Protein AF-A0A9P4S8B6-F1 (afdb_monomer_lite)

Radius of gyration: 28.38 Å; chains: 1; bounding box: 61×49×81 Å

Foldseek 3Di:
DVVLQVVLCVVVVHDPPDDSVVSVVVVPDDPPVVVVLVVLLVVLVCLLQDDCPDPVLVVLLVQLQVQDPPVPPPPPCPVSLVSLCSLPDDPDPNNVSSNVCNVVVPDDPDPHDPDPDDPPVVPPPPDDDDDDPDDPVVVVVVVVVVVD

Structure (mmCIF, N/CA/C/O backbone):
data_AF-A0A9P4S8B6-F1
#
_entry.id   AF-A0A9P4S8B6-F1
#
loop_
_atom_site.group_PDB
_atom_site.id
_atom_site.type_symbol
_atom_site.label_atom_id
_atom_site.label_alt_id
_atom_site.label_comp_id
_atom_site.label_asym_id
_atom_site.label_entity_id
_atom_site.label_seq_id
_atom_site.pdbx_PDB_ins_code
_atom_site.Cartn_x
_atom_site.Cartn_y
_atom_site.Cartn_z
_atom_site.occupancy
_atom_site.B_iso_or_equiv
_atom_site.auth_seq_id
_atom_site.auth_comp_id
_atom_site.auth_asym_id
_atom_site.auth_atom_id
_atom_site.pdbx_PDB_model_num
ATOM 1 N N . GLN A 1 1 ? -1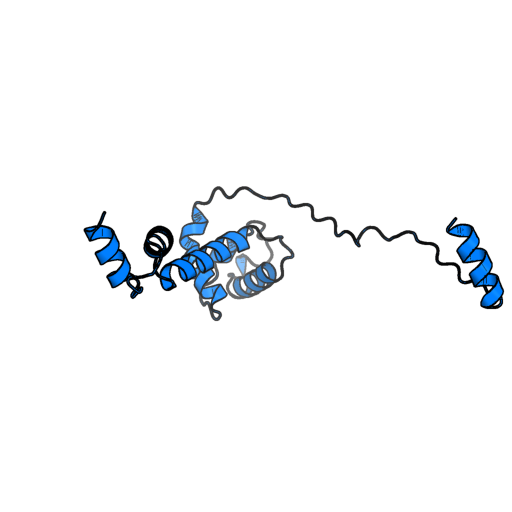5.851 -6.401 34.257 1.00 73.50 1 GLN A N 1
ATOM 2 C CA . GLN A 1 1 ? -16.349 -6.101 32.893 1.00 73.50 1 GLN A CA 1
ATOM 3 C C . GLN A 1 1 ? -17.149 -4.795 32.773 1.00 73.50 1 GLN A C 1
ATOM 5 O O . GLN A 1 1 ? -16.990 -4.119 31.767 1.00 73.50 1 GLN A O 1
ATOM 10 N N . GLN A 1 2 ? -17.961 -4.364 33.755 1.00 86.00 2 GLN A N 1
ATOM 11 C CA . GLN A 1 2 ? -18.768 -3.129 33.611 1.00 86.00 2 GLN A CA 1
ATOM 12 C C . GLN A 1 2 ? -17.947 -1.852 33.319 1.00 86.00 2 GLN A C 1
ATOM 14 O O . GLN A 1 2 ? -18.348 -1.051 32.476 1.00 86.00 2 GLN A O 1
ATOM 19 N N . LEU A 1 3 ? -16.785 -1.681 33.964 1.00 92.44 3 LEU A N 1
ATOM 20 C CA . LEU A 1 3 ? -15.895 -0.535 33.732 1.00 92.44 3 LEU A CA 1
ATOM 21 C C . LEU A 1 3 ? -15.341 -0.505 32.299 1.00 92.44 3 LEU A C 1
ATOM 23 O O . LEU A 1 3 ? -15.384 0.531 31.643 1.00 92.44 3 LEU A O 1
ATOM 27 N N . GLN A 1 4 ? -14.891 -1.655 31.795 1.00 90.69 4 GLN A N 1
ATOM 28 C CA . GLN A 1 4 ? -14.390 -1.815 30.428 1.00 90.69 4 GLN A CA 1
ATOM 29 C C . GLN A 1 4 ? -15.475 -1.500 29.390 1.00 90.69 4 GLN A C 1
ATOM 31 O O . GLN A 1 4 ? -15.221 -0.755 28.446 1.00 90.69 4 GLN A O 1
ATOM 36 N N . ASN A 1 5 ? -16.705 -1.978 29.600 1.00 89.88 5 ASN A N 1
ATOM 37 C CA . ASN A 1 5 ? -17.844 -1.681 28.723 1.00 89.88 5 ASN A CA 1
ATOM 38 C C . ASN A 1 5 ? -18.210 -0.189 28.725 1.00 89.88 5 ASN A C 1
ATOM 40 O O . ASN A 1 5 ? -18.670 0.347 27.720 1.00 89.88 5 ASN A O 1
ATOM 44 N N . LYS A 1 6 ? -18.018 0.500 29.856 1.00 92.19 6 LYS A N 1
ATOM 45 C CA . LYS A 1 6 ? -18.217 1.951 29.943 1.00 92.19 6 LYS A CA 1
ATOM 46 C C . LYS A 1 6 ? -17.100 2.708 29.219 1.00 92.19 6 LYS A C 1
ATOM 48 O O . LYS A 1 6 ? -17.395 3.638 28.477 1.00 92.19 6 LYS A O 1
ATOM 53 N N . ALA A 1 7 ? -15.849 2.290 29.399 1.00 92.88 7 ALA A N 1
ATOM 54 C CA . ALA A 1 7 ? -14.692 2.894 28.743 1.00 92.88 7 ALA A CA 1
ATOM 55 C C . ALA A 1 7 ? -14.747 2.739 27.215 1.00 92.88 7 ALA A C 1
ATOM 57 O O . ALA A 1 7 ? -14.640 3.729 26.502 1.00 92.88 7 ALA A O 1
ATOM 58 N N . THR A 1 8 ? -14.995 1.529 26.710 1.00 92.94 8 THR A N 1
ATOM 59 C CA . THR A 1 8 ? -15.100 1.250 25.263 1.00 92.94 8 THR A CA 1
ATOM 60 C C . THR A 1 8 ? -16.212 2.056 24.593 1.00 92.94 8 THR A C 1
ATOM 62 O O . THR A 1 8 ? -15.994 2.609 23.520 1.00 92.94 8 THR A O 1
ATOM 65 N N . ARG A 1 9 ? -17.370 2.221 25.248 1.00 92.38 9 ARG A N 1
ATOM 66 C CA . ARG A 1 9 ? -18.450 3.094 24.753 1.00 92.38 9 ARG A CA 1
ATOM 67 C C . ARG A 1 9 ? -18.042 4.553 24.643 1.00 92.38 9 ARG A C 1
ATOM 69 O O . ARG A 1 9 ? -18.385 5.188 23.655 1.00 92.38 9 ARG A O 1
ATOM 76 N N . LEU A 1 10 ? -17.330 5.077 25.641 1.00 92.88 10 LEU A N 1
ATOM 77 C CA . LEU A 1 10 ? -16.851 6.460 25.621 1.00 92.88 10 LEU A CA 1
ATOM 78 C C . LEU A 1 10 ? -15.790 6.671 24.539 1.00 92.88 10 LEU A C 1
ATOM 80 O O . LEU A 1 10 ? -15.859 7.657 23.816 1.00 92.88 10 LEU A O 1
ATOM 84 N N . ILE A 1 11 ? -14.853 5.729 24.402 1.00 90.88 11 ILE A N 1
ATOM 85 C CA . ILE A 1 11 ? -13.782 5.783 23.399 1.00 90.88 11 ILE A CA 1
ATOM 86 C C . ILE A 1 11 ? -14.356 5.741 21.978 1.00 90.88 11 ILE A C 1
ATOM 88 O O . ILE A 1 11 ? -13.937 6.520 21.128 1.00 90.88 11 ILE A O 1
ATOM 92 N N . LEU A 1 12 ? -15.315 4.848 21.722 1.00 90.69 12 LEU A N 1
ATOM 93 C CA . LEU A 1 12 ? -15.904 4.660 20.393 1.00 90.69 12 LEU A CA 1
ATOM 94 C C . LEU A 1 12 ? -17.102 5.575 20.105 1.00 90.69 12 LEU A C 1
ATOM 96 O O . LEU A 1 12 ? -17.596 5.581 18.982 1.00 90.69 12 LEU A O 1
ATOM 100 N N . GLY A 1 13 ? -17.612 6.303 21.102 1.00 92.25 13 GLY A N 1
ATOM 101 C CA . GLY A 1 13 ? -18.860 7.062 20.973 1.00 92.25 13 GLY A CA 1
ATOM 102 C C . GLY A 1 13 ? -20.088 6.177 20.706 1.00 92.25 13 GLY A C 1
ATOM 103 O O . GLY A 1 13 ? -21.004 6.587 19.999 1.00 92.25 13 GLY A O 1
ATOM 104 N N . ALA A 1 14 ? -20.106 4.948 21.232 1.00 91.50 14 ALA A N 1
ATOM 105 C CA . ALA A 1 14 ? -21.134 3.948 20.938 1.00 91.50 14 ALA A CA 1
ATOM 106 C C . ALA A 1 14 ? -22.305 3.965 21.943 1.00 91.50 14 ALA A C 1
ATOM 108 O O . ALA A 1 14 ? -22.130 4.189 23.145 1.00 91.50 14 ALA A O 1
ATOM 109 N N . PHE A 1 15 ? -23.518 3.663 21.462 1.00 91.06 15 PHE A N 1
ATOM 110 C CA . PHE A 1 15 ? -24.730 3.626 22.289 1.00 91.06 15 PHE A CA 1
ATOM 111 C C . PHE A 1 15 ? -24.722 2.494 23.330 1.00 91.06 15 PHE A C 1
ATOM 113 O O . PHE A 1 15 ? -24.098 1.444 23.164 1.00 91.06 15 PHE A O 1
ATOM 120 N N . LYS A 1 16 ? -25.508 2.664 24.404 1.00 87.50 16 LYS A N 1
ATOM 121 C CA . LYS A 1 16 ? -25.649 1.666 2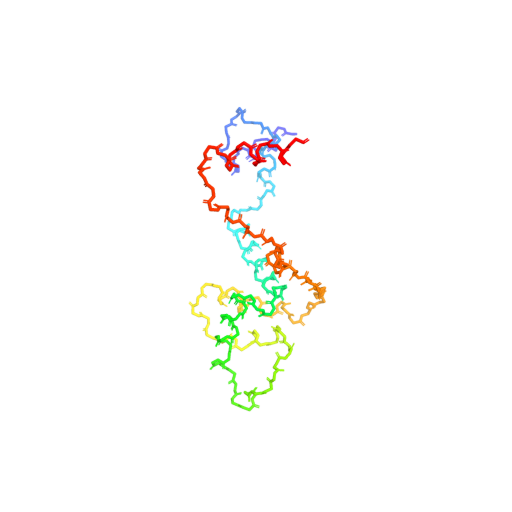5.484 1.00 87.50 16 LYS A CA 1
ATOM 122 C C . LYS A 1 16 ? -26.184 0.311 24.991 1.00 87.50 16 LYS A C 1
ATOM 124 O O . LYS A 1 16 ? -25.940 -0.705 25.635 1.00 87.50 16 LYS A O 1
ATOM 129 N N . THR A 1 17 ? -26.914 0.292 23.882 1.00 90.69 17 THR A N 1
ATOM 130 C CA . THR A 1 17 ? -27.501 -0.913 23.279 1.00 90.69 17 THR A CA 1
ATOM 131 C C . THR A 1 17 ? -26.532 -1.671 22.374 1.00 90.69 17 THR A C 1
ATOM 133 O O . THR A 1 17 ? -26.846 -2.782 21.958 1.00 90.69 17 THR A O 1
ATOM 136 N N . TYR A 1 18 ? -25.356 -1.108 22.078 1.00 89.62 18 TYR A N 1
ATOM 137 C CA . TYR A 1 18 ? -24.411 -1.732 21.160 1.00 89.62 18 TYR A CA 1
ATOM 138 C C . TYR A 1 18 ? -23.763 -2.989 21.779 1.00 89.62 18 TYR A C 1
ATOM 140 O O . TYR A 1 18 ? -23.427 -2.968 22.976 1.00 89.62 18 TYR A O 1
ATOM 148 N N . PRO A 1 19 ? -23.560 -4.071 20.998 1.00 92.88 19 PRO A N 1
ATOM 149 C CA . PRO A 1 19 ? -22.929 -5.298 21.483 1.00 92.88 19 PRO A CA 1
ATOM 150 C C . PRO A 1 19 ? -21.511 -5.057 22.022 1.00 92.88 19 PRO A C 1
ATOM 152 O O . PRO A 1 19 ? -20.681 -4.456 21.340 1.00 92.88 19 PRO A O 1
ATOM 155 N N . SER A 1 20 ? -21.212 -5.557 23.228 1.00 90.12 20 SER A N 1
ATOM 156 C CA . SER A 1 20 ? -19.900 -5.374 23.879 1.00 90.12 20 SER A CA 1
ATOM 157 C C . SER A 1 20 ? -18.754 -5.978 23.077 1.00 90.12 20 SER A C 1
ATOM 159 O O . SER A 1 20 ? -17.741 -5.317 22.887 1.00 90.12 20 SER A O 1
ATOM 161 N N . LEU A 1 21 ? -18.949 -7.180 22.527 1.00 91.69 21 LEU A N 1
ATOM 162 C CA . LEU A 1 21 ? -17.926 -7.870 21.741 1.00 91.69 21 LEU A CA 1
ATOM 163 C C . LEU A 1 21 ? -17.507 -7.068 20.498 1.00 91.69 21 LEU A C 1
ATOM 165 O O . LEU A 1 21 ? -16.321 -6.934 20.219 1.00 91.69 21 LEU A O 1
ATOM 169 N N . ALA A 1 22 ? -18.469 -6.491 19.772 1.00 92.12 22 ALA A N 1
ATOM 170 C CA . ALA A 1 22 ? -18.173 -5.683 18.590 1.00 92.12 22 ALA A CA 1
ATOM 171 C C . ALA A 1 22 ? -17.384 -4.412 18.951 1.00 92.12 22 ALA A C 1
ATOM 173 O O . ALA A 1 22 ? -16.451 -4.044 18.243 1.00 92.12 22 ALA A O 1
ATOM 174 N N . MET A 1 23 ? -17.723 -3.773 20.077 1.00 92.75 23 MET A N 1
ATOM 175 C CA . MET A 1 23 ? -16.986 -2.608 20.578 1.00 92.75 23 MET A CA 1
ATOM 176 C C . MET A 1 23 ? -15.568 -2.968 21.016 1.00 92.75 23 MET A C 1
ATOM 178 O O . MET A 1 23 ? -14.643 -2.210 20.762 1.00 92.75 23 MET A O 1
ATOM 182 N N . GLU A 1 24 ? -15.371 -4.110 21.667 1.00 92.62 24 GLU A N 1
ATOM 183 C CA . GLU A 1 24 ? -14.032 -4.554 22.063 1.00 92.62 24 GLU A CA 1
ATOM 184 C C . GLU A 1 24 ? -13.142 -4.806 20.845 1.00 92.62 24 GLU A C 1
ATOM 186 O O . GLU A 1 24 ? -11.991 -4.373 20.833 1.00 92.62 24 GLU A O 1
ATOM 191 N N . ILE A 1 25 ? -13.689 -5.434 19.800 1.00 92.88 25 ILE A N 1
ATOM 192 C CA . ILE A 1 25 ? -12.973 -5.667 18.542 1.00 92.88 25 ILE A CA 1
ATOM 193 C C . ILE A 1 25 ? -12.601 -4.339 17.878 1.00 92.88 25 ILE A C 1
ATOM 195 O O . ILE A 1 25 ? -11.450 -4.162 17.488 1.00 92.88 25 ILE A O 1
ATOM 199 N N . GLU A 1 26 ? -13.538 -3.393 17.777 1.00 91.12 26 GLU A N 1
ATOM 200 C CA . GLU A 1 26 ? -13.273 -2.101 17.134 1.00 91.12 26 GLU A CA 1
ATOM 201 C C . GLU A 1 26 ? -12.288 -1.250 17.947 1.00 91.12 26 GLU A C 1
ATOM 203 O O . GLU A 1 26 ? -11.368 -0.666 17.384 1.00 91.12 26 GLU A O 1
ATOM 208 N N . ALA A 1 27 ? -12.412 -1.230 19.278 1.00 91.69 27 ALA A N 1
ATOM 209 C CA . ALA A 1 27 ? -11.494 -0.506 20.159 1.00 91.69 27 ALA A CA 1
ATOM 210 C C . ALA A 1 27 ? -10.080 -1.111 20.180 1.00 91.69 27 ALA A C 1
ATOM 212 O O . ALA A 1 27 ? -9.119 -0.412 20.499 1.00 91.69 27 ALA A O 1
ATOM 213 N N . ALA A 1 28 ? -9.941 -2.396 19.844 1.00 92.31 28 ALA A N 1
ATOM 214 C CA . ALA A 1 28 ? -8.644 -3.043 19.674 1.00 92.31 28 ALA A CA 1
ATOM 215 C C . ALA A 1 28 ? -7.963 -2.668 18.346 1.00 92.31 28 ALA A C 1
ATOM 217 O O . ALA A 1 28 ? -6.757 -2.886 18.190 1.00 92.31 28 ALA A O 1
ATOM 218 N N . LEU A 1 29 ? -8.700 -2.107 17.379 1.00 91.56 29 LEU A N 1
ATOM 219 C CA . LEU A 1 29 ? -8.108 -1.620 16.141 1.00 91.56 29 LEU A CA 1
ATOM 220 C C . LEU A 1 29 ? -7.389 -0.289 16.389 1.00 91.56 29 LEU A C 1
ATOM 222 O O . LEU A 1 29 ? -7.910 0.600 17.062 1.00 91.56 29 LEU A O 1
ATOM 226 N N . PRO A 1 30 ? -6.195 -0.096 15.803 1.00 91.81 30 PRO A N 1
ATOM 227 C CA . PRO A 1 30 ? -5.539 1.193 15.880 1.00 91.81 30 PRO A CA 1
ATOM 228 C C . PRO A 1 30 ? -6.345 2.244 15.096 1.00 91.81 30 PRO A C 1
ATOM 230 O O . PRO A 1 30 ? -7.071 1.890 14.157 1.00 91.81 30 PRO A O 1
ATOM 233 N N . PRO A 1 31 ? -6.175 3.540 15.414 1.00 91.44 31 PRO A N 1
ATOM 234 C CA . PRO A 1 31 ? -6.836 4.630 14.710 1.00 91.44 31 PRO A CA 1
ATOM 235 C C . PRO A 1 31 ? -6.728 4.517 13.178 1.00 91.44 31 PRO A C 1
ATOM 237 O O . PRO A 1 31 ? -5.684 4.082 12.668 1.00 91.44 31 PRO A O 1
ATOM 240 N N . PRO A 1 32 ? -7.749 4.961 12.417 1.00 91.25 32 PRO A N 1
ATOM 241 C CA . PRO A 1 32 ? -7.772 4.843 10.957 1.00 91.25 32 PRO A CA 1
ATOM 242 C C . PRO A 1 32 ? -6.516 5.382 10.260 1.00 91.25 32 PRO A C 1
ATOM 244 O O . PRO A 1 32 ? -6.031 4.763 9.316 1.00 91.25 32 PRO A O 1
ATOM 247 N N . ALA A 1 33 ? -5.936 6.476 10.765 1.00 94.12 33 ALA A N 1
ATOM 248 C CA . ALA A 1 33 ? -4.697 7.048 10.237 1.00 94.12 33 ALA A CA 1
ATOM 249 C C . ALA A 1 33 ? -3.512 6.064 10.301 1.00 94.12 33 ALA A C 1
ATOM 251 O O . ALA A 1 33 ? -2.801 5.881 9.314 1.00 94.12 33 ALA A O 1
ATOM 252 N N . ILE A 1 34 ? -3.347 5.360 11.427 1.00 93.88 34 ILE A N 1
ATOM 253 C CA . ILE A 1 34 ? -2.277 4.369 11.619 1.00 93.88 34 ILE A CA 1
ATOM 254 C C . ILE A 1 34 ? -2.521 3.143 10.734 1.00 93.88 34 ILE A C 1
ATOM 256 O O . ILE A 1 34 ? -1.595 2.605 10.122 1.00 93.88 34 ILE A O 1
ATOM 260 N N . ARG A 1 35 ? -3.781 2.703 10.614 1.00 94.25 35 ARG A N 1
ATOM 261 C CA . ARG A 1 35 ? -4.156 1.597 9.718 1.00 94.25 35 ARG A CA 1
ATOM 262 C C . ARG A 1 35 ? -3.832 1.929 8.266 1.00 94.25 35 ARG A C 1
ATOM 264 O O . ARG A 1 35 ? -3.245 1.103 7.569 1.00 94.25 35 ARG A O 1
ATOM 271 N N . PHE A 1 36 ? -4.187 3.131 7.826 1.00 93.94 36 PHE A N 1
ATOM 272 C CA . PHE A 1 36 ? -3.902 3.610 6.480 1.00 93.94 36 PHE A CA 1
ATOM 273 C C . PHE A 1 36 ? -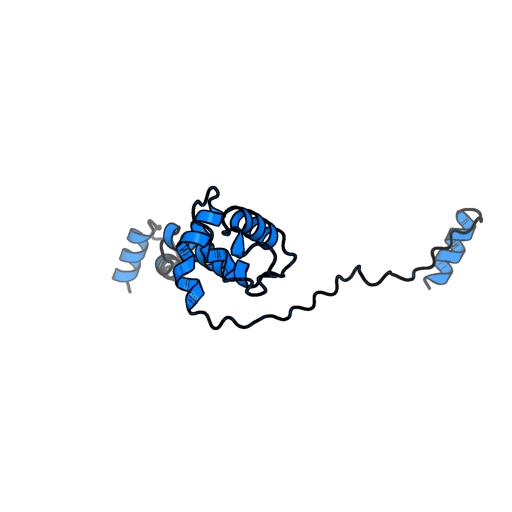2.396 3.693 6.216 1.00 93.94 36 PHE A C 1
ATOM 275 O O . PHE A 1 36 ? -1.923 3.231 5.177 1.00 93.94 36 PHE A O 1
ATOM 282 N N . GLU A 1 37 ? -1.622 4.194 7.177 1.00 92.38 37 GLU A N 1
ATOM 283 C CA . GLU A 1 37 ? -0.167 4.233 7.067 1.00 92.38 37 GLU A CA 1
ATOM 284 C C . GLU A 1 37 ? 0.442 2.827 6.961 1.00 92.38 37 GLU A C 1
ATOM 286 O O . GLU A 1 37 ? 1.286 2.579 6.094 1.00 92.38 37 GLU A O 1
ATOM 291 N N . LYS A 1 38 ? -0.028 1.877 7.779 1.00 91.81 38 LYS A N 1
ATOM 292 C CA . LYS A 1 38 ? 0.385 0.470 7.697 1.00 91.81 38 LYS A CA 1
ATOM 293 C C . LYS A 1 38 ? 0.091 -0.117 6.317 1.00 91.81 38 LYS A C 1
ATOM 295 O O . LYS A 1 38 ? 0.946 -0.812 5.766 1.00 91.81 38 LYS A O 1
ATOM 300 N N . LEU A 1 39 ? -1.082 0.163 5.745 1.00 92.44 39 LEU A N 1
ATOM 301 C CA . LEU A 1 39 ? -1.445 -0.274 4.393 1.00 92.44 39 LEU A CA 1
ATOM 302 C C . LEU A 1 39 ? -0.525 0.340 3.332 1.00 92.44 39 LEU A C 1
ATOM 304 O O . LEU A 1 39 ? -0.004 -0.395 2.494 1.00 92.44 39 LEU A O 1
ATOM 308 N N . CYS A 1 40 ? -0.262 1.646 3.406 1.00 91.44 40 CYS A N 1
ATOM 309 C CA . CYS A 1 40 ? 0.657 2.338 2.502 1.00 91.44 40 CYS A CA 1
ATOM 310 C C . CYS A 1 40 ? 2.064 1.730 2.548 1.00 91.44 40 CYS A C 1
ATOM 312 O O . CYS A 1 40 ? 2.634 1.403 1.507 1.00 91.44 40 CYS A O 1
ATOM 314 N N . ASN A 1 41 ? 2.607 1.517 3.748 1.00 87.62 41 ASN A N 1
ATOM 315 C CA . ASN A 1 41 ? 3.923 0.904 3.915 1.00 87.62 41 ASN A CA 1
ATOM 316 C C . ASN A 1 41 ? 3.927 -0.531 3.380 1.00 87.62 41 ASN A C 1
ATOM 318 O O . ASN A 1 41 ? 4.790 -0.866 2.574 1.00 87.62 41 ASN A O 1
ATOM 322 N N . SER A 1 42 ? 2.921 -1.344 3.726 1.00 87.75 42 SER A N 1
ATOM 323 C CA . SER A 1 42 ? 2.762 -2.721 3.224 1.00 87.75 42 SER A CA 1
ATOM 324 C C . SER A 1 42 ? 2.698 -2.783 1.697 1.00 87.75 42 SER A C 1
ATOM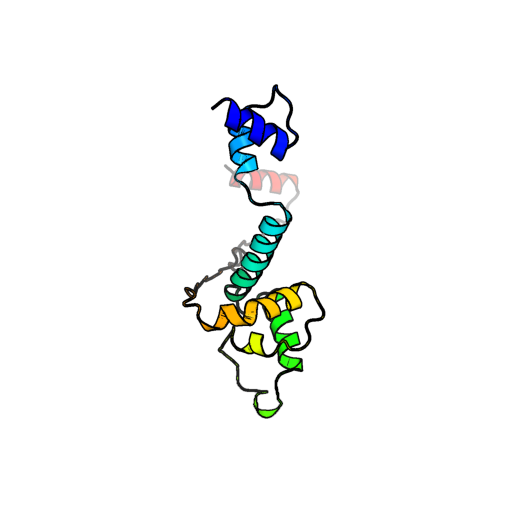 326 O O . SER A 1 42 ? 3.240 -3.704 1.086 1.00 87.75 42 SER A O 1
ATOM 328 N N . TYR A 1 43 ? 2.052 -1.804 1.064 1.00 89.25 43 TYR A N 1
ATOM 329 C CA . TYR A 1 43 ? 2.006 -1.701 -0.388 1.00 89.25 43 TYR A CA 1
ATOM 330 C C . TYR A 1 43 ? 3.394 -1.423 -0.977 1.00 89.25 43 TYR A C 1
ATOM 332 O O . TYR A 1 43 ? 3.796 -2.104 -1.916 1.00 89.25 43 TYR A O 1
ATOM 340 N N . VAL A 1 44 ? 4.173 -0.514 -0.382 1.00 86.88 44 VAL A N 1
ATOM 341 C CA . VAL A 1 44 ? 5.564 -0.253 -0.794 1.00 86.88 44 VAL A CA 1
ATOM 342 C C . VAL A 1 44 ? 6.435 -1.506 -0.680 1.00 86.88 44 VAL A C 1
ATOM 344 O O . VAL A 1 44 ? 7.161 -1.828 -1.618 1.00 86.88 44 VAL A O 1
ATOM 347 N N . ILE A 1 45 ? 6.315 -2.263 0.418 1.00 82.12 45 ILE A N 1
ATOM 348 C CA . ILE A 1 45 ? 6.987 -3.567 0.595 1.00 82.12 45 ILE A CA 1
ATOM 349 C C . ILE A 1 45 ? 6.645 -4.494 -0.581 1.00 82.12 45 ILE A C 1
ATOM 351 O O . ILE A 1 45 ? 7.515 -5.153 -1.153 1.00 82.12 45 ILE A O 1
ATOM 355 N N . ARG A 1 46 ? 5.361 -4.548 -0.952 1.00 83.81 46 ARG A N 1
ATOM 356 C CA . ARG A 1 46 ? 4.850 -5.429 -2.005 1.00 83.81 46 ARG A CA 1
ATOM 357 C C . ARG A 1 46 ? 5.385 -5.062 -3.386 1.00 83.81 46 ARG A C 1
ATOM 359 O O . ARG A 1 46 ? 5.631 -5.970 -4.174 1.00 83.81 46 ARG A O 1
ATOM 366 N N . ILE A 1 47 ? 5.626 -3.779 -3.660 1.00 83.94 47 ILE A N 1
ATOM 367 C CA . ILE A 1 47 ? 6.210 -3.332 -4.933 1.00 83.94 47 ILE A CA 1
ATOM 368 C C . ILE A 1 47 ? 7.548 -4.020 -5.198 1.00 83.94 47 ILE A C 1
ATOM 370 O O . ILE A 1 47 ? 7.803 -4.403 -6.335 1.00 83.94 47 ILE A O 1
ATOM 374 N N . LEU A 1 48 ? 8.366 -4.264 -4.169 1.00 76.88 48 LEU A N 1
ATOM 375 C CA . LEU A 1 48 ? 9.641 -4.979 -4.318 1.00 76.88 48 LEU A CA 1
ATOM 376 C C . LEU A 1 48 ? 9.452 -6.393 -4.888 1.00 76.88 48 LEU A C 1
ATOM 378 O O . LEU A 1 48 ? 10.304 -6.884 -5.626 1.00 76.88 48 LEU A O 1
ATOM 382 N N . LYS A 1 49 ? 8.310 -7.024 -4.593 1.00 77.88 49 LYS A N 1
ATOM 383 C CA . LYS A 1 49 ? 7.944 -8.370 -5.054 1.00 77.88 49 LYS A CA 1
ATOM 384 C C . LYS A 1 49 ? 7.248 -8.396 -6.418 1.00 77.88 49 LYS A C 1
ATOM 386 O O . LYS A 1 49 ? 6.950 -9.477 -6.915 1.00 77.88 49 LYS A O 1
ATOM 391 N N . PHE A 1 50 ? 6.955 -7.249 -7.033 1.00 79.56 50 PHE A N 1
ATOM 392 C CA . PHE A 1 50 ? 6.328 -7.234 -8.357 1.00 79.56 50 PHE A CA 1
ATOM 393 C C . PHE A 1 5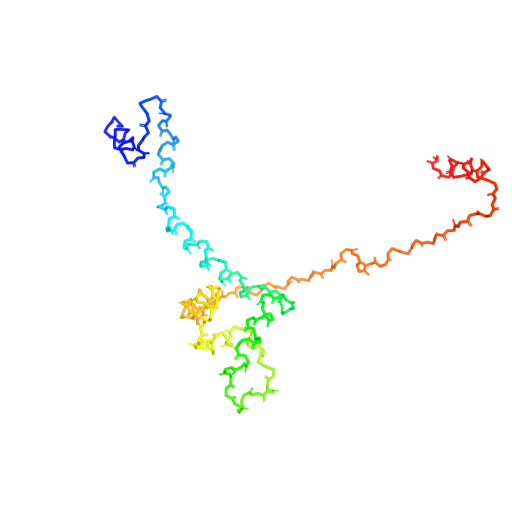0 ? 7.246 -7.821 -9.433 1.00 79.56 50 PHE A C 1
ATOM 395 O O . PHE A 1 50 ? 8.466 -7.813 -9.307 1.00 79.56 50 PHE A O 1
ATOM 402 N N . GLN A 1 51 ? 6.669 -8.309 -10.527 1.00 78.38 51 GLN A N 1
ATOM 403 C CA . GLN A 1 51 ? 7.450 -8.783 -11.671 1.00 78.38 51 GLN A CA 1
ATOM 404 C C . GLN A 1 51 ? 8.249 -7.636 -12.307 1.00 78.38 51 GLN A C 1
ATOM 406 O O . GLN A 1 51 ? 7.786 -6.494 -12.314 1.00 78.38 51 GLN A O 1
ATOM 411 N N . LYS A 1 52 ? 9.408 -7.940 -12.912 1.00 76.12 52 LYS A N 1
ATOM 412 C CA . LYS A 1 52 ? 10.249 -6.962 -13.638 1.00 76.12 52 LYS A CA 1
ATOM 413 C C . LYS A 1 52 ? 9.442 -6.089 -14.611 1.00 76.12 52 LYS A C 1
ATOM 415 O O . LYS A 1 52 ? 9.642 -4.881 -14.676 1.00 76.12 52 LYS A O 1
ATOM 420 N N . ASN A 1 53 ? 8.480 -6.696 -15.309 1.00 79.12 53 ASN A N 1
ATOM 421 C CA . ASN A 1 53 ? 7.653 -6.029 -16.315 1.00 79.12 53 ASN A CA 1
ATOM 422 C C . ASN A 1 53 ? 6.429 -5.281 -15.764 1.00 79.12 53 ASN A C 1
ATOM 424 O O . ASN A 1 53 ? 5.667 -4.716 -16.550 1.00 79.12 53 ASN A O 1
ATOM 428 N N . HIS A 1 54 ? 6.231 -5.241 -14.446 1.00 83.69 54 HIS A N 1
ATOM 429 C CA . HIS A 1 54 ? 5.093 -4.562 -13.840 1.00 83.69 54 HIS A CA 1
ATOM 430 C C . HIS A 1 54 ? 5.160 -3.043 -14.064 1.00 83.69 54 HIS A C 1
ATOM 432 O O . HIS A 1 54 ? 6.196 -2.421 -13.826 1.00 83.69 54 HIS A O 1
ATOM 438 N N . LEU A 1 55 ? 4.040 -2.423 -14.455 1.00 85.81 55 LEU A N 1
ATOM 439 C CA . LEU A 1 55 ? 3.974 -0.997 -14.816 1.00 85.81 55 LEU A CA 1
ATOM 440 C C . LEU A 1 55 ? 4.493 -0.076 -13.707 1.00 85.81 55 LEU A C 1
ATOM 442 O O . LEU A 1 55 ? 5.292 0.818 -13.965 1.00 85.81 55 LEU A O 1
ATOM 446 N N . VAL A 1 56 ? 4.109 -0.345 -12.456 1.00 86.31 56 VAL A N 1
ATOM 447 C CA . VAL A 1 56 ? 4.595 0.422 -11.296 1.00 86.31 56 VAL A CA 1
ATOM 448 C C . VAL A 1 56 ? 6.117 0.308 -11.139 1.00 86.31 56 VAL A C 1
ATOM 450 O O . VAL A 1 56 ? 6.770 1.317 -10.897 1.00 86.31 56 VAL A O 1
ATOM 453 N N . LYS A 1 57 ? 6.709 -0.882 -11.340 1.00 82.75 57 LYS A N 1
ATOM 454 C CA . LYS A 1 57 ? 8.172 -1.055 -11.290 1.00 82.75 57 LYS A CA 1
ATOM 455 C C . LYS A 1 57 ? 8.859 -0.318 -12.442 1.00 82.75 57 LYS A C 1
ATOM 457 O O . LYS A 1 57 ? 9.884 0.315 -12.212 1.00 82.75 57 LYS A O 1
ATOM 462 N N . LYS A 1 58 ? 8.287 -0.354 -13.652 1.00 83.19 58 LYS A N 1
ATOM 463 C CA . LYS A 1 58 ? 8.804 0.390 -14.813 1.00 83.19 58 LYS A CA 1
ATOM 464 C C . LYS A 1 58 ? 8.800 1.898 -14.570 1.00 83.19 58 LYS A C 1
ATOM 466 O O . LYS A 1 58 ? 9.818 2.535 -14.802 1.00 83.19 58 LYS A O 1
ATOM 471 N N . MET A 1 59 ? 7.700 2.446 -14.051 1.00 84.19 59 MET A N 1
ATOM 472 C CA . MET A 1 59 ? 7.600 3.869 -13.707 1.00 84.19 59 MET A CA 1
ATOM 473 C C . MET A 1 59 ? 8.651 4.268 -12.664 1.00 84.19 59 MET A C 1
ATOM 475 O O . MET A 1 59 ? 9.349 5.260 -12.843 1.00 84.19 59 MET A O 1
ATOM 479 N N . ILE A 1 60 ? 8.793 3.487 -11.588 1.00 82.81 60 ILE A N 1
ATOM 480 C CA . ILE A 1 60 ? 9.791 3.763 -10.544 1.00 82.81 60 ILE A CA 1
ATOM 481 C C . ILE A 1 60 ? 11.200 3.733 -11.134 1.00 82.81 60 ILE A C 1
ATOM 483 O O . ILE A 1 60 ? 11.983 4.635 -10.864 1.00 82.81 60 ILE A O 1
ATOM 487 N N . ARG A 1 61 ? 11.508 2.729 -11.965 1.00 80.31 61 ARG A N 1
ATOM 488 C CA . ARG A 1 61 ? 12.804 2.613 -12.640 1.00 80.31 61 ARG A CA 1
ATOM 489 C C . ARG A 1 61 ? 13.090 3.833 -13.515 1.00 80.31 61 ARG A C 1
ATOM 491 O O . ARG A 1 61 ? 14.132 4.436 -13.336 1.00 80.31 61 ARG A O 1
ATOM 498 N N . GLN A 1 62 ? 12.144 4.254 -14.353 1.00 80.50 62 GLN A N 1
ATOM 499 C CA . GLN A 1 62 ? 12.296 5.449 -15.193 1.00 80.50 62 GLN A CA 1
ATOM 500 C C . GLN A 1 62 ? 12.595 6.716 -14.381 1.00 80.50 62 GLN A C 1
ATOM 502 O O . GLN A 1 62 ? 13.413 7.536 -14.789 1.00 80.50 62 GLN A O 1
ATOM 507 N N . GLU A 1 63 ? 11.942 6.892 -13.232 1.00 79.25 63 GLU A N 1
ATOM 508 C CA . GLU A 1 63 ? 12.217 8.032 -12.352 1.00 79.25 63 GLU A CA 1
ATOM 509 C C . GLU A 1 63 ? 13.567 7.910 -11.632 1.00 79.25 63 GLU A C 1
ATOM 511 O O . GLU A 1 63 ? 14.236 8.920 -11.413 1.00 79.25 63 GLU A O 1
ATOM 516 N N . CYS A 1 64 ? 13.992 6.696 -11.275 1.00 78.25 64 CYS A N 1
ATOM 517 C CA . CYS A 1 64 ? 15.329 6.466 -10.741 1.00 78.25 64 CYS A CA 1
ATOM 518 C C . CYS A 1 64 ? 16.402 6.752 -11.795 1.00 78.25 64 CYS A C 1
ATOM 520 O O . CYS A 1 64 ? 17.343 7.467 -11.479 1.00 78.25 64 CYS A O 1
ATOM 522 N N . ASP A 1 65 ? 16.238 6.254 -13.024 1.00 74.81 65 ASP A N 1
ATOM 523 C CA . ASP A 1 65 ? 17.216 6.349 -14.115 1.00 74.81 65 ASP A CA 1
ATOM 524 C C . ASP A 1 65 ? 17.592 7.804 -14.431 1.00 74.81 65 ASP A C 1
ATOM 526 O O . ASP A 1 65 ? 18.753 8.095 -14.699 1.00 74.81 65 ASP A O 1
ATOM 530 N N . ARG A 1 66 ? 16.648 8.747 -14.295 1.00 72.62 66 ARG A N 1
ATOM 531 C CA . ARG A 1 66 ? 16.908 10.195 -14.433 1.00 72.62 66 ARG A CA 1
ATOM 532 C C . ARG A 1 66 ? 17.891 10.760 -13.404 1.00 72.62 66 ARG A C 1
ATOM 534 O O . ARG A 1 66 ? 18.459 11.819 -13.636 1.00 72.62 66 ARG A O 1
ATOM 541 N N . ASN A 1 67 ? 18.028 10.104 -12.256 1.00 71.75 67 ASN A N 1
ATOM 542 C CA . ASN A 1 67 ? 18.844 10.546 -11.124 1.00 71.75 67 ASN A CA 1
ATOM 543 C C . ASN A 1 67 ? 20.097 9.671 -10.931 1.00 71.75 67 ASN A C 1
ATOM 545 O O . ASN A 1 67 ? 20.837 9.874 -9.966 1.00 71.75 67 ASN A O 1
ATOM 549 N N . ILE A 1 68 ? 20.327 8.682 -11.803 1.00 71.06 68 ILE A N 1
ATOM 550 C CA . ILE A 1 68 ? 21.521 7.835 -11.762 1.00 71.06 68 ILE A CA 1
ATOM 551 C C . ILE A 1 68 ? 22.705 8.625 -12.349 1.00 71.06 68 ILE A C 1
ATOM 553 O O . ILE A 1 68 ? 22.583 9.157 -13.452 1.00 71.06 68 ILE A O 1
ATOM 557 N N . PRO A 1 69 ? 23.858 8.700 -11.657 1.00 68.12 69 PRO A N 1
ATOM 558 C CA . PRO A 1 69 ? 25.068 9.295 -12.218 1.00 68.12 69 PRO A CA 1
ATOM 559 C C . PRO A 1 69 ? 25.500 8.588 -13.514 1.00 68.12 69 PRO A C 1
ATOM 561 O O . PRO A 1 69 ? 25.519 7.357 -13.567 1.00 68.12 69 PRO A O 1
ATOM 564 N N . GLU A 1 70 ? 25.914 9.355 -14.527 1.00 62.91 70 GLU A N 1
ATOM 565 C CA . GLU A 1 70 ? 26.350 8.864 -15.852 1.00 62.91 70 GLU A CA 1
ATOM 566 C C . GLU A 1 70 ? 27.325 7.664 -15.849 1.00 62.91 70 GLU A C 1
ATOM 568 O O . GLU A 1 70 ? 27.157 6.793 -16.701 1.00 62.91 70 GLU A O 1
ATOM 573 N N . PRO A 1 71 ? 28.274 7.504 -14.896 1.00 59.44 71 PRO A N 1
ATOM 574 C CA . PRO A 1 71 ? 29.163 6.335 -14.860 1.00 59.44 71 PRO A CA 1
ATOM 575 C C . PRO A 1 71 ? 28.447 4.993 -14.640 1.00 59.44 71 PRO A C 1
ATOM 577 O O . PRO A 1 71 ? 29.050 3.934 -14.796 1.00 59.44 71 PRO A O 1
ATOM 580 N N . CYS A 1 72 ? 27.183 5.022 -14.214 1.00 58.16 72 CYS A N 1
ATOM 581 C CA . CYS A 1 72 ? 26.376 3.844 -13.913 1.00 58.16 72 CYS A CA 1
ATOM 582 C C . CYS A 1 72 ? 25.318 3.560 -14.996 1.00 58.16 72 CYS A C 1
ATOM 584 O O . CYS A 1 72 ? 24.642 2.531 -14.922 1.00 58.16 72 CYS A O 1
ATOM 586 N N . LEU A 1 73 ? 25.154 4.451 -15.983 1.00 55.22 73 LEU A N 1
ATOM 587 C CA . LEU A 1 73 ? 24.249 4.251 -17.113 1.00 55.22 73 LEU A CA 1
ATOM 588 C C . LEU A 1 73 ? 24.807 3.143 -18.019 1.00 55.22 73 LEU A C 1
ATOM 590 O O . LEU A 1 73 ? 25.881 3.284 -18.593 1.00 55.22 73 LEU A O 1
ATOM 594 N N . GLY A 1 74 ? 24.072 2.041 -18.169 1.00 52.69 74 GLY A N 1
ATOM 595 C CA . GLY A 1 74 ? 24.405 0.977 -19.128 1.00 52.69 74 GLY A CA 1
ATOM 596 C C . GLY A 1 74 ? 24.848 -0.349 -18.513 1.00 52.69 74 GLY A C 1
ATOM 597 O O . GLY A 1 74 ? 24.803 -1.365 -19.201 1.00 52.69 74 GLY A O 1
ATOM 598 N N . TYR A 1 75 ? 25.163 -0.393 -17.216 1.00 52.56 75 TYR A N 1
ATOM 599 C CA . TYR A 1 75 ? 25.135 -1.667 -16.501 1.00 52.56 75 TYR A CA 1
ATOM 600 C C . TYR A 1 75 ? 23.673 -2.029 -16.256 1.00 52.56 75 TYR A C 1
ATOM 602 O O . TYR A 1 75 ? 22.934 -1.245 -15.653 1.00 52.56 75 TYR A O 1
ATOM 610 N N . GLU A 1 76 ? 23.235 -3.205 -16.716 1.00 50.66 76 GLU A N 1
ATOM 611 C CA . GLU A 1 76 ? 21.977 -3.787 -16.257 1.00 50.66 76 GLU A CA 1
ATOM 612 C C . GLU A 1 76 ? 22.078 -3.913 -14.736 1.00 50.66 76 GLU A C 1
ATOM 614 O O . GLU A 1 76 ? 22.662 -4.855 -14.207 1.00 50.66 76 GLU A O 1
ATOM 619 N N . LEU A 1 77 ? 21.561 -2.922 -14.001 1.00 53.22 77 LEU A N 1
ATOM 620 C CA . LEU A 1 77 ? 21.385 -3.025 -12.561 1.00 53.22 77 LEU A CA 1
ATOM 621 C C . LEU A 1 77 ? 20.339 -4.125 -12.326 1.00 53.22 77 LEU A C 1
ATOM 623 O O . LEU A 1 77 ? 19.138 -3.875 -12.170 1.00 53.22 77 LEU A O 1
ATOM 627 N N . GLU A 1 78 ? 20.819 -5.367 -12.315 1.00 50.59 78 GLU A N 1
ATOM 628 C CA . GLU A 1 78 ? 20.104 -6.579 -11.925 1.00 50.59 78 GLU A CA 1
ATOM 629 C C . GLU A 1 78 ? 19.744 -6.562 -10.435 1.00 50.59 78 GLU A C 1
ATOM 631 O O . GLU A 1 78 ? 18.951 -7.372 -9.953 1.00 50.59 78 GLU A O 1
ATOM 636 N N . MET A 1 79 ? 20.268 -5.597 -9.680 1.00 50.44 79 MET A N 1
ATOM 637 C CA . MET A 1 79 ? 19.843 -5.328 -8.317 1.00 50.44 79 MET A CA 1
ATOM 638 C C . MET A 1 79 ? 18.506 -4.572 -8.320 1.00 50.44 79 MET A C 1
ATOM 640 O O . MET A 1 79 ? 18.446 -3.377 -8.041 1.00 50.44 79 MET A O 1
ATOM 644 N N . GLU A 1 80 ? 17.414 -5.286 -8.602 1.00 60.06 80 GLU A N 1
ATOM 645 C CA . GLU A 1 80 ? 16.042 -4.767 -8.760 1.00 60.06 80 GLU A CA 1
ATOM 646 C C . GLU A 1 80 ? 15.562 -3.768 -7.688 1.00 60.06 80 GLU A C 1
ATOM 648 O O . GLU A 1 80 ? 14.660 -2.981 -7.964 1.00 60.06 80 GLU A O 1
ATOM 653 N N . ASN A 1 81 ? 16.161 -3.773 -6.492 1.00 61.59 81 ASN A N 1
ATOM 654 C CA . ASN A 1 81 ? 15.779 -2.908 -5.375 1.00 61.59 81 ASN A CA 1
ATOM 655 C C . ASN A 1 81 ? 16.869 -1.906 -4.950 1.00 61.59 81 ASN A C 1
ATOM 657 O O . ASN A 1 81 ? 16.580 -1.010 -4.157 1.00 61.59 81 ASN A O 1
ATOM 661 N N . SER A 1 82 ? 18.115 -2.018 -5.435 1.00 63.78 82 SER A N 1
ATOM 662 C CA . SER A 1 82 ? 19.177 -1.064 -5.063 1.00 63.78 82 SER A CA 1
ATOM 663 C C . SER A 1 82 ? 18.983 0.291 -5.737 1.00 63.78 82 SER A C 1
ATOM 665 O O . SER A 1 82 ? 19.332 1.314 -5.150 1.00 63.78 82 SER A O 1
ATOM 667 N N . VAL A 1 83 ? 18.346 0.297 -6.912 1.00 69.56 83 VAL A N 1
ATOM 668 C CA . VAL A 1 83 ? 18.061 1.500 -7.705 1.00 69.56 83 VAL A CA 1
ATOM 669 C C . VAL A 1 83 ? 17.118 2.464 -6.978 1.00 69.56 83 VAL A C 1
ATOM 671 O O . VAL A 1 83 ? 17.134 3.669 -7.208 1.00 69.56 83 VAL A O 1
ATOM 674 N N . ILE A 1 84 ? 16.324 1.949 -6.035 1.00 74.56 84 ILE A N 1
ATOM 675 C CA . ILE A 1 84 ? 15.375 2.735 -5.239 1.00 74.56 84 ILE A CA 1
ATOM 676 C C . ILE A 1 84 ? 16.101 3.799 -4.400 1.00 74.56 84 ILE A C 1
ATOM 678 O O . ILE A 1 84 ? 15.515 4.836 -4.107 1.00 74.56 84 ILE A O 1
ATOM 682 N N . LYS A 1 85 ? 17.385 3.596 -4.070 1.00 74.56 85 LYS A N 1
ATOM 683 C CA . LYS A 1 85 ? 18.219 4.564 -3.336 1.00 74.56 85 LYS A CA 1
ATOM 684 C C . LYS A 1 85 ? 18.444 5.876 -4.092 1.00 74.56 85 LYS A C 1
ATOM 686 O O . LYS A 1 85 ? 18.743 6.879 -3.460 1.00 74.56 85 LYS A O 1
ATOM 691 N N . TYR A 1 86 ? 18.284 5.875 -5.415 1.00 76.31 86 TYR A N 1
ATOM 692 C CA . TYR A 1 86 ? 18.472 7.063 -6.250 1.00 76.31 86 TYR A CA 1
ATOM 693 C C . TYR A 1 86 ? 17.209 7.930 -6.362 1.00 76.31 86 TYR A C 1
ATOM 695 O O . TYR A 1 86 ? 17.210 8.929 -7.074 1.00 76.31 86 TYR A O 1
ATOM 703 N N . ILE A 1 87 ? 16.126 7.602 -5.643 1.00 77.44 87 ILE A N 1
ATOM 704 C CA . ILE A 1 87 ? 14.976 8.508 -5.522 1.00 77.44 87 ILE A CA 1
ATOM 705 C C . ILE A 1 87 ? 15.355 9.623 -4.544 1.00 77.44 87 ILE A C 1
ATOM 707 O O . ILE A 1 87 ? 15.208 9.471 -3.332 1.00 77.44 87 ILE A O 1
ATOM 711 N N . THR A 1 88 ? 15.847 10.734 -5.082 1.00 73.19 88 THR A N 1
ATOM 712 C CA . THR A 1 88 ? 16.268 11.917 -4.316 1.00 73.19 88 THR A CA 1
ATOM 713 C C . THR A 1 88 ? 15.179 12.988 -4.254 1.00 73.19 88 THR A C 1
ATOM 715 O O . THR A 1 88 ? 15.041 13.657 -3.234 1.00 73.19 88 THR A O 1
ATOM 718 N N . ASN A 1 89 ? 14.352 13.117 -5.302 1.00 78.38 89 ASN A N 1
ATOM 719 C CA . ASN A 1 89 ? 13.285 14.121 -5.379 1.00 78.38 89 ASN A CA 1
ATOM 720 C C . ASN A 1 89 ? 11.907 13.506 -5.719 1.00 78.38 89 ASN A C 1
ATOM 722 O O . ASN A 1 89 ? 11.484 13.494 -6.881 1.00 78.38 89 ASN A O 1
ATOM 726 N N . PRO A 1 90 ? 11.187 12.954 -4.724 1.00 81.38 90 PRO A N 1
ATOM 727 C CA . PRO A 1 90 ? 9.917 12.278 -4.957 1.00 81.38 90 PRO A CA 1
ATOM 728 C C . PRO A 1 90 ? 8.763 13.261 -5.232 1.00 81.38 90 PRO A C 1
ATOM 730 O O . PRO A 1 90 ? 8.228 13.899 -4.323 1.00 81.38 90 PRO A O 1
ATOM 733 N N . LYS A 1 91 ? 8.310 13.323 -6.492 1.00 82.81 91 LYS A N 1
ATOM 734 C CA . LYS A 1 91 ? 7.193 14.191 -6.919 1.00 82.81 91 LYS A CA 1
ATOM 735 C C . LYS A 1 91 ? 5.814 13.640 -6.538 1.00 82.81 91 LYS A C 1
ATOM 737 O O . LYS A 1 91 ? 4.959 14.384 -6.064 1.00 82.81 91 LYS A O 1
ATOM 742 N N . SER A 1 92 ? 5.591 12.336 -6.712 1.00 86.88 92 SER A N 1
ATOM 743 C CA . SER A 1 92 ? 4.300 11.694 -6.426 1.00 86.88 92 SER A CA 1
ATOM 744 C C . SER A 1 92 ? 4.221 11.139 -5.001 1.00 86.88 92 SER A C 1
ATOM 746 O O . SER A 1 92 ? 5.239 10.846 -4.371 1.00 86.88 92 SER A O 1
ATOM 748 N N . GLN A 1 93 ? 3.001 10.939 -4.492 1.00 88.44 93 GLN A N 1
ATOM 749 C CA . GLN A 1 93 ? 2.778 10.329 -3.174 1.00 88.44 93 GLN A CA 1
ATOM 750 C C . GLN A 1 93 ? 3.411 8.935 -3.073 1.00 88.44 93 GLN A C 1
ATOM 752 O O . GLN A 1 93 ? 4.017 8.605 -2.056 1.00 88.44 93 GLN A O 1
ATOM 757 N N . LEU A 1 94 ? 3.340 8.147 -4.149 1.00 87.44 94 LEU A N 1
ATOM 758 C CA . LEU A 1 94 ? 3.969 6.833 -4.214 1.00 87.44 94 LEU A CA 1
ATOM 759 C C . LEU A 1 94 ? 5.490 6.926 -4.050 1.00 87.44 94 LEU A C 1
ATOM 761 O O . LEU A 1 94 ? 6.062 6.204 -3.238 1.00 87.44 94 LEU A O 1
ATOM 765 N N . MET A 1 95 ? 6.140 7.847 -4.764 1.00 87.12 95 MET A N 1
ATOM 766 C CA . MET A 1 95 ? 7.590 8.031 -4.662 1.00 87.12 95 MET A CA 1
ATOM 767 C C . MET A 1 95 ? 7.996 8.519 -3.271 1.00 87.12 95 MET A C 1
ATOM 769 O O . MET A 1 95 ? 9.009 8.065 -2.749 1.00 87.12 95 MET A O 1
ATOM 773 N N . LYS A 1 96 ? 7.187 9.374 -2.629 1.00 88.44 96 LYS A N 1
ATOM 774 C CA . LYS A 1 96 ? 7.426 9.822 -1.245 1.00 88.44 96 LYS A CA 1
ATOM 775 C C . LYS A 1 96 ? 7.375 8.649 -0.271 1.00 88.44 96 LYS A C 1
ATOM 777 O O . LYS A 1 96 ? 8.245 8.522 0.586 1.00 88.44 96 LYS A O 1
ATOM 782 N N . LEU A 1 97 ? 6.388 7.765 -0.427 1.00 88.50 97 LEU A N 1
ATOM 783 C CA . LEU A 1 97 ? 6.258 6.561 0.392 1.00 88.50 97 LEU A CA 1
ATOM 784 C C . LEU A 1 97 ? 7.427 5.595 0.172 1.00 88.50 97 LEU A C 1
ATOM 786 O O . LEU A 1 97 ? 7.947 5.046 1.141 1.00 88.50 97 LEU A O 1
ATOM 790 N N . ILE A 1 98 ? 7.862 5.405 -1.072 1.00 86.38 98 ILE A N 1
ATOM 791 C CA . ILE A 1 98 ? 9.013 4.555 -1.392 1.00 86.38 98 ILE A CA 1
ATOM 792 C C . ILE A 1 98 ? 10.293 5.141 -0.791 1.00 86.38 98 ILE A C 1
ATOM 794 O O . ILE A 1 98 ? 11.007 4.426 -0.092 1.00 86.38 98 ILE A O 1
ATOM 798 N N . ALA A 1 99 ? 10.545 6.436 -1.002 1.00 86.12 99 ALA A N 1
ATOM 799 C CA . ALA A 1 99 ? 11.709 7.138 -0.471 1.00 86.12 99 ALA A CA 1
ATOM 800 C C . ALA A 1 99 ? 11.779 7.036 1.058 1.00 86.12 99 ALA A C 1
ATOM 802 O O . ALA A 1 99 ? 12.796 6.632 1.613 1.00 86.12 99 ALA A O 1
ATOM 803 N N . ARG A 1 100 ? 10.654 7.274 1.743 1.00 85.50 100 ARG A N 1
ATOM 804 C CA . ARG A 1 100 ? 10.539 7.133 3.201 1.00 85.50 100 ARG A CA 1
ATOM 805 C C . ARG A 1 100 ? 10.912 5.737 3.705 1.00 85.50 100 ARG A C 1
ATOM 807 O O . ARG A 1 100 ? 11.490 5.608 4.776 1.00 85.50 100 ARG A O 1
ATOM 814 N N . ASN A 1 101 ? 10.568 4.696 2.951 1.00 82.19 101 ASN A N 1
ATOM 815 C CA . ASN A 1 101 ? 10.822 3.310 3.336 1.00 82.19 101 ASN A CA 1
ATOM 816 C C . ASN A 1 101 ? 12.174 2.775 2.819 1.00 82.19 101 ASN A C 1
ATOM 818 O O . ASN A 1 101 ? 12.501 1.629 3.111 1.00 82.19 101 ASN A O 1
ATOM 822 N N . GLN A 1 102 ? 12.986 3.567 2.101 1.00 77.94 102 GLN A N 1
ATOM 823 C CA . GLN A 1 102 ? 14.287 3.143 1.549 1.00 77.94 102 GLN A CA 1
ATOM 824 C C . GLN A 1 102 ? 15.233 2.553 2.596 1.00 77.94 102 GLN A C 1
ATOM 826 O O . GLN A 1 102 ? 15.932 1.575 2.327 1.00 77.94 102 GLN A O 1
ATOM 831 N N . THR A 1 103 ? 15.258 3.139 3.792 1.00 73.94 103 THR A N 1
ATOM 832 C CA . THR A 1 103 ? 16.119 2.704 4.899 1.00 73.94 103 THR A CA 1
ATOM 833 C C . THR A 1 103 ? 15.776 1.294 5.365 1.00 73.94 103 THR A C 1
ATOM 835 O O . THR A 1 103 ? 16.670 0.516 5.694 1.00 73.94 103 THR A O 1
ATOM 838 N N . LEU A 1 104 ? 14.493 0.931 5.313 1.00 69.06 104 LEU A N 1
ATOM 839 C CA . LEU A 1 104 ? 14.004 -0.385 5.705 1.00 69.06 104 LEU A CA 1
ATOM 840 C C . LEU A 1 104 ? 14.413 -1.463 4.691 1.00 69.06 104 LEU A C 1
ATOM 842 O O . LEU A 1 104 ? 14.668 -2.596 5.084 1.00 69.06 104 LEU A O 1
ATOM 846 N N . ILE A 1 105 ? 14.559 -1.108 3.409 1.00 64.81 105 ILE A N 1
ATOM 847 C CA . ILE A 1 105 ? 14.854 -2.045 2.309 1.00 64.81 105 ILE A CA 1
ATOM 848 C C . ILE A 1 105 ? 16.261 -2.662 2.430 1.00 64.81 105 ILE A C 1
ATOM 850 O O . ILE A 1 105 ? 16.486 -3.774 1.952 1.00 64.81 105 ILE A O 1
ATOM 854 N N . ARG A 1 106 ? 17.215 -1.987 3.092 1.00 60.72 106 ARG A N 1
ATOM 855 C CA . ARG A 1 106 ? 18.636 -2.395 3.142 1.00 60.72 106 ARG A CA 1
ATOM 856 C C . ARG A 1 106 ? 18.871 -3.773 3.780 1.00 60.72 106 ARG A C 1
ATOM 858 O O . ARG A 1 106 ? 19.841 -4.428 3.416 1.00 60.72 106 ARG A O 1
ATOM 865 N N . ASN A 1 107 ? 17.990 -4.216 4.680 1.00 59.53 107 ASN A N 1
ATOM 866 C CA . ASN A 1 107 ? 18.207 -5.407 5.514 1.00 59.53 107 ASN A CA 1
ATOM 867 C C . ASN A 1 107 ? 17.227 -6.555 5.235 1.00 59.53 107 ASN A C 1
ATOM 869 O O . ASN A 1 107 ? 17.168 -7.513 6.007 1.00 59.53 107 ASN A O 1
ATOM 873 N N . TRP A 1 108 ? 16.413 -6.481 4.181 1.00 62.09 108 TRP A N 1
ATOM 874 C CA . TRP A 1 108 ? 15.387 -7.501 3.994 1.00 62.09 108 TRP A CA 1
ATOM 875 C C . TRP A 1 108 ? 15.935 -8.751 3.309 1.00 62.09 108 TRP A C 1
ATOM 877 O O . TRP A 1 108 ? 16.252 -8.750 2.120 1.00 62.09 108 TRP A O 1
ATOM 887 N N . LYS A 1 109 ? 15.920 -9.865 4.047 1.00 59.31 109 LYS A N 1
ATOM 888 C CA . LYS A 1 109 ? 15.883 -11.218 3.478 1.00 59.31 109 LYS A CA 1
ATOM 889 C C . LYS A 1 109 ? 14.488 -11.465 2.892 1.00 59.31 109 LYS A C 1
ATOM 891 O O . LYS A 1 109 ? 13.687 -12.200 3.458 1.00 59.31 109 LYS A O 1
ATOM 896 N N . ILE A 1 110 ? 14.149 -10.766 1.809 1.00 62.69 110 ILE A N 1
ATOM 897 C CA . ILE A 1 110 ? 12.874 -10.984 1.120 1.00 62.69 110 ILE A CA 1
ATOM 898 C C . ILE A 1 110 ? 12.971 -12.308 0.377 1.00 62.69 110 ILE A C 1
ATOM 900 O O . ILE A 1 110 ? 13.841 -12.473 -0.479 1.00 62.69 110 ILE A O 1
ATOM 904 N N . GLU A 1 111 ? 12.047 -13.219 0.658 1.00 61.81 111 GLU A N 1
ATOM 905 C CA . GLU A 1 111 ? 11.844 -14.397 -0.177 1.00 61.81 111 GLU A CA 1
ATOM 906 C C . GLU A 1 111 ? 11.582 -13.966 -1.623 1.00 61.81 111 GLU A C 1
ATOM 908 O O . GLU A 1 111 ? 10.643 -13.212 -1.917 1.00 61.81 111 GLU A O 1
ATOM 913 N N . LYS A 1 112 ? 12.447 -14.422 -2.531 1.00 63.09 112 LYS A N 1
ATOM 914 C CA . LYS A 1 112 ? 12.272 -14.213 -3.965 1.00 63.09 112 LYS A CA 1
ATOM 915 C C . LYS A 1 112 ? 11.141 -15.121 -4.432 1.00 63.09 112 LYS A C 1
ATOM 917 O O . LYS A 1 112 ? 11.235 -16.336 -4.306 1.00 63.09 112 LYS A O 1
ATOM 922 N N . MET A 1 113 ? 10.083 -14.534 -4.984 1.00 63.22 113 MET A N 1
ATOM 923 C CA . MET A 1 113 ? 8.982 -15.295 -5.571 1.00 63.22 113 MET A CA 1
ATOM 924 C C . MET A 1 113 ? 9.243 -15.468 -7.067 1.00 63.22 113 MET A C 1
ATOM 926 O O . MET A 1 113 ? 9.173 -14.505 -7.830 1.00 63.22 113 MET A O 1
ATOM 930 N N . THR A 1 114 ? 9.528 -16.690 -7.508 1.00 62.16 114 THR A N 1
ATOM 931 C CA . THR A 1 114 ? 9.576 -17.041 -8.933 1.00 62.16 114 THR A CA 1
ATOM 932 C C . THR A 1 114 ? 8.167 -17.366 -9.418 1.00 62.16 114 THR A C 1
ATOM 934 O O . THR A 1 114 ? 7.826 -18.519 -9.663 1.00 62.16 114 THR A O 1
ATOM 937 N N . ALA A 1 115 ? 7.309 -16.348 -9.515 1.00 65.50 115 ALA A N 1
ATOM 938 C CA . ALA A 1 115 ? 5.983 -16.519 -10.099 1.00 65.50 115 ALA A CA 1
ATOM 939 C C . ALA A 1 115 ? 6.108 -16.643 -11.626 1.00 65.50 115 ALA A C 1
ATOM 941 O O . ALA A 1 115 ? 6.218 -15.635 -12.331 1.00 65.50 115 ALA A O 1
ATOM 942 N N . GLN A 1 116 ? 6.102 -17.876 -12.136 1.00 66.25 116 GLN A N 1
ATOM 943 C CA . GLN A 1 116 ? 5.919 -18.148 -13.559 1.00 66.25 116 GLN A CA 1
ATOM 944 C C . GLN A 1 116 ? 4.441 -17.920 -13.894 1.00 66.25 116 GLN A C 1
ATOM 946 O O . GLN A 1 116 ? 3.595 -18.771 -13.650 1.00 66.25 116 GLN A O 1
ATOM 951 N N . TYR A 1 117 ? 4.116 -16.727 -14.391 1.00 68.69 117 TYR A N 1
ATOM 952 C CA . TYR A 1 117 ? 2.780 -16.440 -14.903 1.00 68.69 117 TYR A CA 1
ATOM 953 C C . TYR A 1 117 ? 2.716 -16.876 -16.366 1.00 68.69 117 TYR A C 1
ATOM 955 O O . TYR A 1 117 ? 3.220 -16.177 -17.247 1.00 68.69 117 TYR A O 1
ATOM 963 N N . THR A 1 118 ? 2.127 -18.039 -16.626 1.00 72.62 118 THR A N 1
ATOM 964 C CA . THR A 1 118 ? 1.647 -18.410 -17.958 1.00 72.62 118 THR A CA 1
ATOM 965 C C . THR A 1 118 ? 0.270 -17.773 -18.142 1.00 72.62 118 THR A C 1
ATOM 967 O O . THR A 1 118 ? -0.679 -18.159 -17.461 1.00 72.62 118 THR A O 1
ATOM 970 N N . PRO A 1 119 ? 0.134 -16.753 -19.010 1.00 75.94 119 PRO A N 1
ATOM 971 C CA . PRO A 1 119 ? -1.173 -16.180 -19.276 1.00 75.94 119 PRO A CA 1
ATOM 972 C C . PRO A 1 119 ? -2.066 -17.266 -19.888 1.00 75.94 119 PRO A C 1
ATOM 974 O O . PRO A 1 119 ? -1.627 -17.90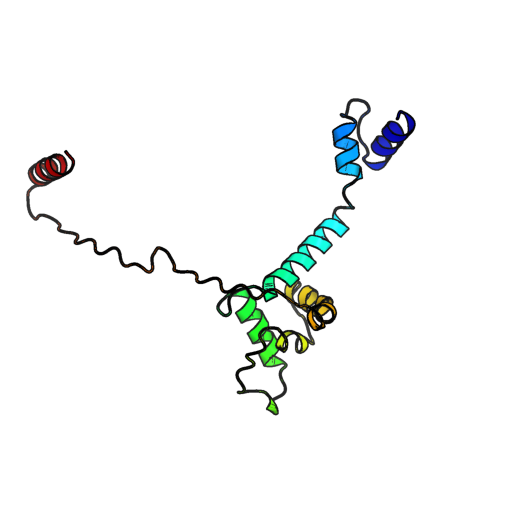5 -20.844 1.00 75.94 119 PRO A O 1
ATOM 977 N N . PRO A 1 120 ? -3.304 -17.468 -19.411 1.00 70.94 120 PRO A N 1
ATOM 978 C CA . PRO A 1 120 ? -4.177 -18.526 -19.925 1.00 70.94 120 PRO A CA 1
ATOM 979 C C . PRO A 1 120 ? -4.557 -18.332 -21.403 1.00 70.94 120 PRO A C 1
ATOM 981 O O . PRO A 1 120 ? -4.945 -19.278 -22.070 1.00 70.94 120 PRO A O 1
ATOM 984 N N . TRP A 1 121 ? -4.402 -17.117 -21.939 1.00 76.38 121 TRP A N 1
ATOM 985 C CA . TRP A 1 121 ? -4.581 -16.800 -23.362 1.00 76.38 121 TRP A CA 1
ATOM 986 C C . TRP A 1 121 ? -3.308 -16.971 -24.209 1.00 76.38 121 TRP A C 1
ATOM 988 O O . TRP A 1 121 ? -3.325 -16.693 -25.407 1.00 76.38 121 TRP A O 1
ATOM 998 N N . LYS A 1 122 ? -2.172 -17.340 -23.600 1.00 73.12 122 LYS A N 1
ATOM 999 C CA . LYS A 1 122 ? -0.920 -17.601 -24.329 1.00 73.12 122 LYS A CA 1
ATOM 1000 C C . LYS A 1 122 ? -1.007 -18.905 -25.112 1.00 73.12 122 LYS A C 1
ATOM 1002 O O . LYS A 1 122 ? -0.442 -18.990 -26.203 1.00 73.12 122 LYS A O 1
ATOM 1007 N N . ASP A 1 123 ? -1.735 -19.877 -24.574 1.00 74.50 123 ASP A N 1
ATOM 1008 C CA . ASP A 1 123 ? -2.148 -21.037 -25.340 1.00 74.50 123 ASP A CA 1
ATOM 1009 C C . ASP A 1 123 ? -3.129 -20.540 -26.396 1.00 74.50 123 ASP A C 1
ATOM 1011 O O . ASP A 1 123 ? -4.258 -20.145 -26.103 1.00 74.50 123 ASP A O 1
ATOM 1015 N N . ARG A 1 124 ? -2.670 -20.484 -27.650 1.00 70.38 124 ARG A N 1
ATOM 1016 C CA . ARG A 1 124 ? -3.576 -20.268 -28.774 1.00 70.38 124 ARG A CA 1
ATOM 1017 C C . ARG A 1 124 ? -4.554 -21.433 -28.736 1.00 70.38 124 ARG A C 1
ATOM 1019 O O . ARG A 1 124 ? -4.134 -22.558 -28.999 1.00 70.38 124 ARG A O 1
ATOM 1026 N N . MET A 1 125 ? -5.824 -21.183 -28.406 1.00 67.06 125 MET A N 1
ATOM 1027 C CA . MET A 1 125 ? -6.875 -22.160 -28.677 1.00 67.06 125 MET A CA 1
ATOM 1028 C C . MET A 1 125 ? -6.742 -22.541 -30.150 1.00 67.06 125 MET A C 1
ATOM 1030 O O . MET A 1 125 ? -6.980 -21.717 -31.033 1.00 67.06 125 MET A O 1
ATOM 1034 N N . GLN A 1 126 ? -6.299 -23.768 -30.417 1.00 72.69 126 GLN A N 1
ATOM 1035 C CA . GLN A 1 126 ? -6.267 -24.326 -31.761 1.00 72.69 126 GLN A CA 1
ATOM 1036 C C . GLN A 1 126 ? -7.695 -24.749 -32.109 1.00 72.69 126 GLN A C 1
ATOM 1038 O O . GLN A 1 126 ? -8.028 -25.928 -32.126 1.00 72.69 126 GLN A O 1
ATOM 1043 N N . ALA A 1 127 ? -8.572 -23.765 -32.289 1.00 73.38 127 ALA A N 1
ATOM 1044 C CA . ALA A 1 127 ? -9.923 -23.988 -32.764 1.00 73.38 127 ALA A CA 1
ATOM 1045 C C . ALA A 1 127 ? -9.934 -23.757 -34.276 1.00 73.38 127 ALA A C 1
ATOM 1047 O O . ALA A 1 127 ? -9.709 -22.641 -34.744 1.00 73.38 127 ALA A O 1
ATOM 1048 N N . ASN A 1 128 ? -10.196 -24.816 -35.039 1.00 77.25 128 ASN A N 1
ATOM 1049 C CA . ASN A 1 128 ? -10.494 -24.684 -36.458 1.00 77.25 128 ASN A CA 1
ATOM 1050 C C . ASN A 1 128 ? -11.949 -24.237 -36.596 1.00 77.25 128 ASN A C 1
ATOM 1052 O O . ASN A 1 128 ? -12.872 -25.027 -36.410 1.00 77.25 128 ASN A O 1
ATOM 1056 N N . ILE A 1 129 ? -12.148 -22.953 -36.887 1.00 79.19 129 ILE A N 1
ATOM 1057 C CA . ILE A 1 129 ? -13.473 -22.390 -37.143 1.00 79.19 129 ILE A CA 1
ATOM 1058 C C . ILE A 1 129 ? -13.799 -22.640 -38.616 1.00 79.19 129 ILE A C 1
ATOM 1060 O O . ILE A 1 129 ? -13.209 -22.020 -39.499 1.00 79.19 129 ILE A O 1
ATOM 1064 N N . HIS A 1 130 ? -14.728 -23.558 -38.877 1.00 82.38 130 HIS A N 1
ATOM 1065 C CA . HIS A 1 130 ? -15.306 -23.769 -40.201 1.00 82.38 130 HIS A CA 1
ATOM 1066 C C . HIS A 1 130 ? -16.704 -23.151 -40.242 1.00 82.38 130 HIS A C 1
ATOM 1068 O O . HIS A 1 130 ? -17.546 -23.466 -39.403 1.00 82.38 130 HIS A O 1
ATOM 1074 N N . ILE A 1 131 ? -16.944 -22.266 -41.210 1.00 81.62 131 ILE A N 1
ATOM 1075 C CA . ILE A 1 131 ? -18.269 -21.707 -41.484 1.00 81.62 131 ILE A CA 1
ATOM 1076 C C . ILE A 1 131 ? -18.782 -22.405 -42.740 1.00 81.62 131 ILE A C 1
ATOM 1078 O O . ILE A 1 131 ? -18.193 -22.259 -43.811 1.00 81.62 131 ILE A O 1
ATOM 1082 N N . SER A 1 132 ? -19.854 -23.182 -42.599 1.00 83.50 132 SER A N 1
ATOM 1083 C CA . SER A 1 132 ? -20.507 -23.859 -43.718 1.00 83.50 132 SER A CA 1
ATOM 1084 C C . SER A 1 132 ? -21.149 -22.840 -44.662 1.00 83.50 132 SER A C 1
ATOM 1086 O O . SER A 1 132 ? -21.829 -21.924 -44.201 1.00 83.50 132 SER A O 1
ATOM 1088 N N . ASN A 1 133 ? -21.021 -23.046 -45.973 1.00 86.56 133 ASN A N 1
ATOM 1089 C CA . ASN A 1 133 ? -21.725 -22.257 -46.998 1.00 86.56 133 ASN A CA 1
ATOM 1090 C C . ASN A 1 133 ? -23.174 -22.727 -47.247 1.00 86.56 133 ASN A C 1
ATOM 1092 O O . ASN A 1 133 ? -23.794 -22.326 -48.229 1.00 86.56 133 ASN A O 1
ATOM 1096 N N . GLU A 1 134 ? -23.704 -23.607 -46.401 1.00 88.06 134 GLU A N 1
ATOM 1097 C CA . GLU A 1 134 ? -25.066 -24.117 -46.531 1.00 88.06 134 GLU A CA 1
ATOM 1098 C C . GLU A 1 134 ? -26.122 -23.128 -46.029 1.00 88.06 134 GLU A C 1
ATOM 1100 O O . GLU A 1 134 ? -25.839 -22.216 -45.250 1.00 88.06 134 GLU A O 1
ATOM 1105 N N . ASP A 1 135 ? -27.375 -23.354 -46.433 1.00 90.19 135 ASP A N 1
ATOM 1106 C CA . ASP A 1 135 ? -28.510 -22.613 -45.892 1.00 90.19 135 ASP A CA 1
ATOM 1107 C C . ASP A 1 135 ? -28.586 -22.741 -44.369 1.00 90.19 135 ASP A C 1
ATOM 1109 O O . ASP A 1 135 ? -28.415 -23.820 -43.790 1.00 90.19 135 ASP A O 1
ATOM 1113 N N . LYS A 1 136 ? -28.937 -21.626 -43.722 1.00 87.50 136 LYS A N 1
ATOM 1114 C CA . LYS A 1 136 ? -28.964 -21.470 -42.261 1.00 87.50 136 LYS A CA 1
ATOM 1115 C C . LYS A 1 136 ? -29.711 -22.597 -41.540 1.00 87.50 136 LYS A C 1
ATOM 1117 O O . LYS A 1 136 ? -29.291 -23.027 -40.469 1.00 87.50 136 LYS A O 1
ATOM 1122 N N . GLU A 1 137 ? -30.815 -23.074 -42.112 1.00 90.62 137 GLU A N 1
ATOM 1123 C CA . GLU A 1 137 ? -31.629 -24.137 -41.514 1.00 90.62 137 GLU A CA 1
ATOM 1124 C C . GLU A 1 137 ? -30.962 -25.516 -41.562 1.00 90.62 137 GLU A C 1
ATOM 1126 O O . GLU A 1 137 ? -31.145 -26.312 -40.639 1.00 90.62 137 GLU A O 1
ATOM 1131 N N . LYS A 1 138 ? -30.190 -25.809 -42.616 1.00 86.88 138 LYS A N 1
ATOM 1132 C CA . LYS A 1 138 ? -29.459 -27.076 -42.754 1.00 86.88 138 LYS A CA 1
ATOM 1133 C C . LYS A 1 138 ? -28.250 -27.095 -41.828 1.00 86.88 138 LYS A C 1
ATOM 1135 O O . LYS A 1 138 ? -28.162 -27.983 -40.983 1.00 86.88 138 LYS A O 1
ATOM 1140 N N . ALA A 1 139 ? -27.452 -26.029 -41.856 1.00 87.38 139 ALA A N 1
ATOM 1141 C CA . ALA A 1 139 ? -26.316 -25.848 -40.957 1.00 87.38 139 ALA A CA 1
ATOM 1142 C C . ALA A 1 139 ? -26.718 -25.934 -39.469 1.00 87.38 139 ALA A C 1
ATOM 1144 O O . ALA A 1 139 ? -26.026 -26.551 -38.660 1.00 87.38 139 ALA A O 1
ATOM 1145 N N . ALA A 1 140 ? -27.876 -25.374 -39.091 1.00 86.75 140 ALA A N 1
ATOM 1146 C CA . ALA A 1 140 ? -28.382 -25.467 -37.721 1.00 86.75 140 ALA A CA 1
ATOM 1147 C C . ALA A 1 140 ? -28.749 -26.905 -37.312 1.00 86.75 140 ALA A C 1
ATOM 1149 O O . ALA A 1 140 ? -28.520 -27.298 -36.167 1.00 86.75 140 ALA A O 1
ATOM 1150 N N . LYS A 1 141 ? -29.319 -27.706 -38.223 1.00 89.56 141 LYS A N 1
ATOM 1151 C CA . LYS A 1 141 ? -29.652 -29.113 -37.944 1.00 89.56 141 LYS A CA 1
ATOM 1152 C C . LYS A 1 141 ? -28.395 -29.947 -37.728 1.00 89.56 141 LYS A C 1
ATOM 1154 O O . LYS A 1 141 ? -28.355 -30.706 -36.765 1.00 89.56 141 LYS A O 1
ATOM 1159 N N . GLU A 1 142 ? -27.383 -29.775 -38.571 1.00 86.62 142 GLU A N 1
ATOM 1160 C CA . GLU A 1 142 ? -26.101 -30.478 -38.451 1.00 86.62 142 GLU A CA 1
ATOM 1161 C C . GLU A 1 142 ? -25.360 -30.098 -37.167 1.00 86.62 142 GLU A C 1
ATOM 1163 O O . GLU A 1 142 ? -24.919 -30.968 -36.419 1.00 86.62 142 GLU A O 1
ATOM 1168 N N . HIS A 1 143 ? -25.313 -28.805 -36.834 1.00 85.19 143 HIS A N 1
ATOM 1169 C CA . HIS A 1 143 ? -24.725 -28.340 -35.579 1.00 85.19 143 HIS A CA 1
ATOM 1170 C C . HIS A 1 143 ? -25.403 -28.970 -34.352 1.00 85.19 143 HIS A C 1
ATOM 1172 O O . HIS A 1 143 ? -24.732 -29.455 -33.444 1.00 85.19 143 HIS A O 1
ATOM 1178 N N . ASN A 1 144 ? -26.737 -29.028 -34.347 1.00 88.75 144 ASN A N 1
ATOM 1179 C CA . ASN A 1 144 ? -27.497 -29.642 -33.257 1.00 88.75 144 ASN A CA 1
ATOM 1180 C C . ASN A 1 144 ? -27.321 -31.167 -33.174 1.00 88.75 144 ASN A C 1
ATOM 1182 O O . ASN A 1 144 ? -27.554 -31.741 -32.111 1.00 88.75 144 ASN A O 1
ATOM 1186 N N . GLN A 1 145 ? -26.936 -31.832 -34.266 1.00 89.69 145 GLN A N 1
ATOM 1187 C CA . GLN A 1 145 ? -26.566 -33.249 -34.239 1.00 89.69 145 GLN A CA 1
ATOM 1188 C C . GLN A 1 145 ? -25.187 -33.460 -33.610 1.00 89.69 145 GLN A C 1
ATOM 1190 O O . GLN A 1 145 ? -25.029 -34.404 -32.849 1.00 89.69 145 GLN A O 1
ATOM 1195 N N . LEU A 1 146 ? -24.224 -32.571 -33.870 1.00 82.88 146 LEU A N 1
ATOM 1196 C CA . LEU A 1 146 ? -22.869 -32.640 -33.302 1.00 82.88 146 LEU A CA 1
ATOM 1197 C C . LEU A 1 146 ? -22.810 -32.352 -31.791 1.00 82.88 146 LEU A C 1
ATOM 1199 O O . LEU A 1 146 ? -21.819 -32.682 -31.148 1.00 82.88 146 LEU A O 1
ATOM 1203 N N . LEU A 1 147 ? -23.843 -31.711 -31.234 1.00 80.44 147 LEU A N 1
ATOM 1204 C CA . LEU A 1 147 ? -23.967 -31.421 -29.799 1.00 80.44 147 LEU A CA 1
ATOM 1205 C C . LEU A 1 147 ? -24.621 -32.553 -28.984 1.00 80.44 147 LEU A C 1
ATOM 1207 O O . LEU A 1 147 ? -24.690 -32.431 -27.759 1.00 80.44 147 LEU A O 1
ATOM 1211 N N . LYS A 1 148 ? -25.145 -33.601 -29.635 1.00 63.94 148 LYS A N 1
ATOM 1212 C CA . LYS A 1 148 ? -25.690 -34.796 -28.969 1.00 63.94 148 LYS A CA 1
ATOM 1213 C C . LYS A 1 148 ? -24.605 -35.835 -28.735 1.00 63.94 148 LYS A C 1
ATOM 1215 O O . LYS A 1 148 ? -24.669 -36.468 -27.660 1.00 63.94 148 LYS A O 1
#

pLDDT: mean 79.83, std 11.74, range [50.44, 94.25]

Organism: NCBI:txid1346257

Secondary structure (DSSP, 8-state):
-HHHHHHHHHHHT--TTS-HHHHHHHHHSPPHHHHHHHHHHHHHHHHHTS-TT-HHHHHHHHHHHTTS-GGGTTS----TTGGGGG--S--SHHHHHHHHHHHHHTT--PPP-------TTTS----------S-HHHHHHHHHHHT-

Sequence (148 aa):
QQLQNKATRLILGAFKTYPSLAMEIEAALPPPAIRFEKLCNSYVIRILKFQKNHLVKKMIRQECDRNIPEPCLGYELEMENSVIKYITNPKSQLMKLIARNQTLIRNWKIEKMTAQYTPPWKDRMQANIHISNEDKEKAAKEHNQLLK